Protein AF-A0A7V6WGF5-F1 (afdb_monomer)

Radius of gyration: 15.23 Å; Cα contacts (8 Å, |Δi|>4): 140; chains: 1; bounding box: 38×38×37 Å

pLDDT: mean 90.49, std 11.36, range [33.66, 98.44]

Secondary structure (DSSP, 8-state):
----HHHHHHHHHHHHHHHTT-HHHHTT--TTSS-----HHHHHHS-GGGGGSHHHHHHHHHHTT----------GGGG------HHHHHHHHHHHHHHHHHHHHHHTTPPP--EETTEE--TTGGG--HHHHHHHHT-

Mean predicted aligned error: 4.72 Å

Solvent-accessible surface area (backbone atoms only — not comparable to full-atom values): 8246 Å² total; per-residue (Å²): 136,85,74,59,65,69,57,54,36,44,49,38,32,30,49,36,25,49,71,69,70,38,28,92,65,43,44,54,61,53,69,79,59,71,92,75,88,80,53,75,66,55,66,75,73,47,67,72,72,32,69,82,36,37,43,36,34,51,39,52,40,51,75,71,68,49,93,82,74,71,90,76,87,77,63,73,82,77,68,72,70,76,86,68,56,72,67,57,54,47,31,52,40,31,28,55,38,17,35,27,40,26,17,40,23,51,71,70,75,40,77,71,44,38,65,58,89,92,44,72,40,47,46,55,58,88,70,58,65,56,65,63,52,31,58,74,71,73,101

Nearest PDB structures (foldseek):
  2ib0-assembly1_B  TM=2.405E-01  e=8.383E+00  Mycobacterium tuberculosis

Sequence (139 aa):
YRQPLSAKTIHFRAKLNRKLGLFHKLGTASPSHGPHAVSYRLINSIPLEAFAIPPVLLAQAHQQGLAIGVATCLPHRALGSRLGDDQHGELVAQTIIGDCLEAICLAEGRPRSRLFGEEEILGYHPERRWDLLEEYLGK

Foldseek 3Di:
DDDPLVVLLLVLLQVLCVLLVNCVFQVSNFPLDDDDDDDPCLVVQDDPVVVVLRLLSVLSCSVVVHDDHDPDDDDPVVVPDDDDDPVLVNLSSLSSQQSSQQSSCVSVVHHGAQDDPNDRRCRCNVVDPVVVVCVVVVD

Structure (mmCIF, N/CA/C/O backbone):
data_AF-A0A7V6WGF5-F1
#
_entry.id   AF-A0A7V6WGF5-F1
#
loop_
_atom_site.group_PDB
_atom_site.id
_atom_site.type_symbol
_atom_site.label_atom_id
_atom_site.label_alt_id
_atom_site.label_comp_id
_atom_site.label_asym_id
_atom_site.label_entity_id
_atom_site.label_seq_id
_atom_site.pdbx_PDB_ins_code
_atom_site.Cartn_x
_atom_site.Cartn_y
_atom_site.Cartn_z
_atom_site.occupancy
_atom_site.B_iso_or_equiv
_atom_site.auth_seq_id
_atom_site.auth_comp_id
_atom_site.auth_asym_id
_atom_site.auth_atom_id
_atom_site.pdbx_PDB_model_num
ATOM 1 N N . TYR A 1 1 ? 20.867 -6.871 -16.848 1.00 33.66 1 TYR A N 1
ATOM 2 C CA . TYR A 1 1 ? 19.678 -7.724 -17.061 1.00 33.66 1 TYR A CA 1
ATOM 3 C C . TYR A 1 1 ? 18.475 -7.018 -16.424 1.00 33.66 1 TYR A C 1
ATOM 5 O O . TYR A 1 1 ? 18.315 -7.082 -15.211 1.00 33.66 1 TYR A O 1
ATOM 13 N N . ARG A 1 2 ? 17.705 -6.213 -17.178 1.00 39.44 2 ARG A N 1
ATOM 14 C CA . ARG A 1 2 ? 16.516 -5.519 -16.639 1.00 39.44 2 ARG A CA 1
ATOM 15 C C . ARG A 1 2 ? 15.389 -6.548 -16.523 1.00 39.44 2 ARG A C 1
ATOM 17 O O . ARG A 1 2 ? 14.943 -7.062 -17.540 1.00 39.44 2 ARG A O 1
ATOM 24 N N . GLN A 1 3 ? 14.956 -6.882 -15.307 1.00 51.22 3 GLN A N 1
ATOM 25 C CA . GLN A 1 3 ? 13.701 -7.621 -15.159 1.00 51.22 3 GLN A CA 1
ATOM 26 C C . GLN A 1 3 ? 12.545 -6.756 -15.688 1.00 51.22 3 GLN A C 1
ATOM 28 O O . GLN A 1 3 ? 12.579 -5.542 -15.460 1.00 51.22 3 GLN A O 1
ATOM 33 N N . PRO A 1 4 ? 11.535 -7.345 -16.355 1.00 71.62 4 PRO A N 1
ATOM 34 C CA . PRO A 1 4 ? 10.349 -6.610 -16.777 1.00 71.62 4 PRO A CA 1
ATOM 35 C C . PRO A 1 4 ? 9.724 -5.903 -15.572 1.00 71.62 4 PRO A C 1
ATOM 37 O O . PRO A 1 4 ? 9.646 -6.476 -14.484 1.00 71.62 4 PRO A O 1
ATOM 40 N N . LEU A 1 5 ? 9.279 -4.663 -15.747 1.00 75.12 5 LEU A N 1
ATOM 41 C CA . LEU A 1 5 ? 8.753 -3.836 -14.661 1.00 75.12 5 LEU A CA 1
ATOM 42 C C . LEU A 1 5 ? 7.577 -4.506 -13.921 1.00 75.12 5 LEU A C 1
ATOM 44 O O . LEU A 1 5 ? 7.486 -4.444 -12.695 1.00 75.12 5 LEU A O 1
ATOM 48 N N . SER A 1 6 ? 6.758 -5.268 -14.651 1.00 78.00 6 SER A N 1
ATOM 49 C CA . SER A 1 6 ? 5.692 -6.114 -14.106 1.00 78.00 6 SER A CA 1
ATOM 50 C C . SER A 1 6 ? 6.202 -7.165 -13.110 1.00 78.00 6 SER A C 1
ATOM 52 O O . SER A 1 6 ? 5.577 -7.390 -12.072 1.00 78.00 6 SER A O 1
ATOM 54 N N . ALA A 1 7 ? 7.365 -7.771 -13.366 1.00 86.38 7 ALA A N 1
ATOM 55 C CA . ALA A 1 7 ? 7.985 -8.736 -12.464 1.00 86.38 7 ALA A CA 1
ATOM 56 C C . ALA A 1 7 ? 8.446 -8.069 -11.159 1.00 86.38 7 ALA A C 1
ATOM 58 O O . ALA A 1 7 ? 8.240 -8.632 -10.081 1.00 86.38 7 ALA A O 1
ATOM 59 N N . LYS A 1 8 ? 8.986 -6.841 -11.228 1.00 90.94 8 LYS A N 1
ATOM 60 C CA . LYS A 1 8 ? 9.331 -6.056 -10.029 1.00 90.94 8 LYS A CA 1
ATOM 61 C C . LYS A 1 8 ? 8.089 -5.730 -9.198 1.00 90.94 8 LYS A C 1
ATOM 63 O O . LYS A 1 8 ? 8.099 -5.939 -7.987 1.00 90.94 8 LYS A O 1
ATOM 68 N N . THR A 1 9 ? 7.001 -5.283 -9.823 1.00 93.38 9 THR A N 1
ATOM 69 C CA . THR A 1 9 ? 5.745 -5.007 -9.108 1.00 93.38 9 THR A CA 1
ATOM 70 C C . THR A 1 9 ? 5.214 -6.260 -8.409 1.00 93.38 9 THR A C 1
ATOM 72 O O . THR A 1 9 ? 4.858 -6.209 -7.231 1.00 93.38 9 THR A O 1
ATOM 75 N N . ILE A 1 10 ? 5.214 -7.411 -9.092 1.00 94.00 10 ILE A N 1
ATOM 76 C CA . ILE A 1 10 ? 4.821 -8.699 -8.500 1.00 94.00 10 ILE A CA 1
ATOM 77 C C . ILE A 1 10 ? 5.736 -9.069 -7.324 1.00 94.00 10 ILE A C 1
ATOM 79 O O . ILE A 1 10 ? 5.241 -9.503 -6.281 1.00 94.00 10 ILE A O 1
ATOM 83 N N . HIS A 1 11 ? 7.049 -8.861 -7.458 1.00 95.88 11 HIS A N 1
ATOM 84 C CA . HIS A 1 11 ? 8.017 -9.109 -6.393 1.00 95.88 11 HIS A CA 1
ATOM 85 C C . HIS A 1 11 ? 7.707 -8.290 -5.132 1.00 95.88 11 HIS A C 1
ATOM 87 O O . HIS A 1 11 ? 7.624 -8.861 -4.045 1.00 95.88 11 HIS A O 1
ATOM 93 N N . PHE A 1 12 ? 7.485 -6.978 -5.253 1.00 96.81 12 PHE A N 1
ATOM 94 C CA . PHE A 1 12 ? 7.201 -6.128 -4.090 1.00 96.81 12 PHE A CA 1
ATOM 95 C C . PHE A 1 12 ? 5.846 -6.426 -3.445 1.00 96.81 12 PHE A C 1
ATOM 97 O O . PHE A 1 12 ? 5.760 -6.461 -2.217 1.00 96.81 12 PHE A O 1
ATOM 104 N N . ARG A 1 13 ? 4.820 -6.752 -4.240 1.00 96.62 13 ARG A N 1
ATOM 105 C CA . ARG A 1 13 ? 3.526 -7.231 -3.723 1.00 96.62 13 ARG A CA 1
ATOM 106 C C . ARG A 1 13 ? 3.695 -8.513 -2.904 1.00 96.62 13 ARG A C 1
ATOM 108 O O . ARG A 1 13 ? 3.215 -8.609 -1.778 1.00 96.62 13 ARG A O 1
ATOM 115 N N . ALA A 1 14 ? 4.440 -9.482 -3.440 1.00 97.44 14 ALA A 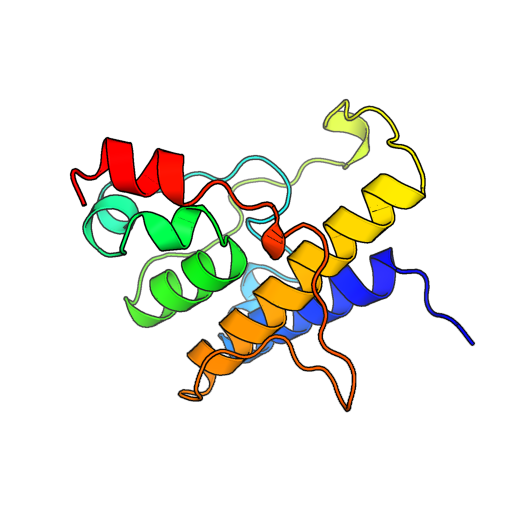N 1
ATOM 116 C CA . ALA A 1 14 ? 4.763 -10.718 -2.733 1.00 97.44 14 ALA A CA 1
ATOM 117 C C . ALA A 1 14 ? 5.558 -10.453 -1.445 1.00 97.44 14 ALA A C 1
ATOM 119 O O . ALA A 1 14 ? 5.277 -11.058 -0.410 1.00 97.44 14 ALA A O 1
ATOM 120 N N . LYS A 1 15 ? 6.543 -9.549 -1.501 1.00 98.06 15 LYS A N 1
ATOM 121 C CA . LYS A 1 15 ? 7.383 -9.168 -0.360 1.00 98.06 15 LYS A CA 1
ATOM 122 C C . LYS A 1 15 ? 6.552 -8.553 0.764 1.00 98.06 15 LYS A C 1
ATOM 124 O O . LYS A 1 15 ? 6.687 -9.000 1.900 1.00 98.06 15 LYS A O 1
ATOM 129 N N . LEU A 1 16 ? 5.665 -7.607 0.451 1.00 98.38 16 LEU A N 1
ATOM 130 C CA . LEU A 1 16 ? 4.736 -7.025 1.421 1.00 98.38 16 LEU A CA 1
ATOM 131 C C . LEU A 1 16 ? 3.852 -8.106 2.052 1.00 98.38 16 LEU A C 1
ATOM 133 O O . LEU A 1 16 ? 3.822 -8.241 3.272 1.00 98.38 16 LEU A O 1
ATOM 137 N N . ASN A 1 17 ? 3.208 -8.945 1.238 1.00 98.06 17 ASN A N 1
ATOM 138 C CA . ASN A 1 17 ? 2.338 -10.002 1.753 1.00 98.06 17 ASN A CA 1
ATOM 139 C C . ASN A 1 17 ? 3.090 -11.002 2.646 1.00 98.06 17 ASN A C 1
ATOM 141 O O . ASN A 1 17 ? 2.522 -11.501 3.614 1.00 98.06 17 ASN A O 1
ATOM 145 N N . ARG A 1 18 ? 4.369 -11.295 2.368 1.00 98.25 18 ARG A N 1
ATOM 146 C CA . ARG A 1 18 ? 5.212 -12.116 3.257 1.00 98.25 18 ARG A CA 1
ATOM 147 C C . ARG A 1 18 ? 5.527 -11.400 4.565 1.00 98.25 18 ARG A C 1
ATOM 149 O O . ARG A 1 18 ? 5.444 -12.032 5.611 1.00 98.25 18 ARG A O 1
ATOM 156 N N . LYS A 1 19 ? 5.849 -10.105 4.514 1.00 97.94 19 LYS A N 1
ATOM 157 C CA . LYS A 1 19 ? 6.123 -9.284 5.705 1.00 97.94 19 LYS A CA 1
ATOM 158 C C . LYS A 1 19 ? 4.917 -9.185 6.637 1.00 97.94 19 LYS A C 1
ATOM 160 O O . LYS A 1 19 ? 5.096 -9.232 7.843 1.00 97.94 19 LYS A O 1
ATOM 165 N N . LEU A 1 20 ? 3.708 -9.150 6.081 1.00 97.75 20 LEU A N 1
ATOM 166 C CA . LEU A 1 20 ? 2.452 -9.183 6.839 1.00 97.75 20 LEU A CA 1
ATOM 167 C C . LEU A 1 20 ? 2.014 -10.606 7.249 1.00 97.75 20 LEU A C 1
ATOM 169 O O . LEU A 1 20 ? 0.939 -10.784 7.806 1.00 97.75 20 LEU A O 1
ATOM 173 N N . GLY A 1 21 ? 2.763 -11.659 6.898 1.00 97.56 21 GLY A N 1
ATOM 174 C CA . GLY A 1 21 ? 2.337 -13.048 7.133 1.00 97.56 21 GLY A CA 1
ATOM 175 C C . GLY A 1 21 ? 1.104 -13.490 6.321 1.00 97.56 21 GLY A C 1
ATOM 176 O O . GLY A 1 21 ? 0.563 -14.572 6.544 1.00 97.56 21 GLY A O 1
ATOM 177 N N . LEU A 1 22 ? 0.665 -12.695 5.341 1.00 97.25 22 LEU A N 1
ATOM 178 C CA . LEU A 1 22 ? -0.543 -12.906 4.532 1.00 97.25 22 LEU A CA 1
ATOM 179 C C . LEU A 1 22 ? -0.289 -13.634 3.204 1.00 97.25 22 LEU A C 1
ATOM 181 O O . LEU A 1 22 ? -1.240 -13.943 2.488 1.00 97.25 22 LEU A O 1
ATOM 185 N N . PHE A 1 23 ? 0.965 -13.942 2.855 1.00 97.19 23 PHE A N 1
ATOM 186 C CA . PHE A 1 23 ? 1.309 -14.550 1.559 1.00 97.19 23 PHE A CA 1
ATOM 187 C C . PHE A 1 23 ? 0.571 -15.868 1.284 1.00 97.19 23 PHE A C 1
ATOM 189 O O . PHE A 1 23 ? 0.185 -16.121 0.151 1.00 97.19 23 PHE A O 1
ATOM 196 N N . HIS A 1 24 ? 0.312 -16.680 2.310 1.00 94.81 24 HIS A N 1
ATOM 197 C CA . HIS A 1 24 ? -0.442 -17.929 2.160 1.00 94.81 24 HIS A CA 1
ATOM 198 C C . HIS A 1 24 ? -1.919 -17.713 1.773 1.00 94.81 24 HIS A C 1
ATOM 200 O O . HIS A 1 24 ? -2.521 -18.597 1.175 1.00 94.81 24 HIS A O 1
ATOM 206 N N . LYS A 1 25 ? -2.495 -16.543 2.089 1.00 94.19 25 LYS A N 1
ATOM 207 C CA . LYS A 1 25 ? -3.880 -16.169 1.747 1.00 94.19 25 LYS A CA 1
ATOM 208 C C . LYS A 1 25 ? -3.968 -15.381 0.448 1.00 94.19 25 LYS A C 1
ATOM 210 O O . LYS A 1 25 ? -4.904 -15.561 -0.320 1.00 94.19 25 LYS A O 1
ATOM 215 N N . LEU A 1 26 ? -3.026 -14.465 0.236 1.00 94.31 26 LEU A N 1
ATOM 216 C CA . LEU A 1 26 ? -3.091 -13.485 -0.849 1.00 94.31 26 LEU A CA 1
ATOM 217 C C . LEU A 1 26 ? -2.185 -13.835 -2.031 1.00 94.31 26 LEU A C 1
ATOM 219 O O . LEU A 1 26 ? -2.386 -13.325 -3.131 1.00 94.31 26 LEU A O 1
ATOM 223 N N . GLY A 1 27 ? -1.152 -14.652 -1.826 1.00 94.31 27 GLY A N 1
ATOM 224 C CA . GLY A 1 27 ? -0.076 -14.827 -2.794 1.00 94.31 27 GLY A CA 1
ATOM 225 C C . GLY A 1 27 ? 0.524 -13.474 -3.171 1.00 94.31 27 GLY A C 1
ATOM 226 O O . GLY A 1 27 ? 1.054 -12.748 -2.327 1.00 94.31 27 GLY A O 1
ATOM 227 N N . THR A 1 28 ? 0.403 -13.107 -4.444 1.00 93.25 28 THR A N 1
ATOM 228 C CA . THR A 1 28 ? 0.851 -11.812 -4.972 1.00 93.25 28 THR A CA 1
ATOM 229 C C . THR A 1 28 ? -0.283 -10.794 -5.099 1.00 93.25 28 THR A C 1
ATOM 231 O O . THR A 1 28 ? -0.033 -9.692 -5.579 1.00 93.25 28 THR A O 1
ATOM 234 N N . ALA A 1 29 ? -1.523 -11.105 -4.703 1.00 91.44 29 ALA A N 1
ATOM 235 C CA . ALA A 1 29 ? -2.654 -10.174 -4.756 1.00 91.44 29 ALA A CA 1
ATOM 236 C C . ALA A 1 29 ? -2.362 -8.881 -3.971 1.00 91.44 29 ALA A C 1
ATOM 238 O O . ALA A 1 29 ? -1.657 -8.898 -2.965 1.00 91.44 29 ALA A O 1
ATOM 239 N N . SER A 1 30 ? -2.871 -7.755 -4.467 1.00 90.75 30 SER A N 1
ATOM 240 C CA . SER A 1 30 ? -2.715 -6.434 -3.851 1.00 90.75 30 SER A CA 1
ATOM 241 C C . SER A 1 30 ? -3.963 -5.598 -4.136 1.00 90.75 30 SER A C 1
ATOM 243 O O . SER A 1 30 ? -4.483 -5.699 -5.250 1.00 90.75 30 SER A O 1
ATOM 245 N N . PRO A 1 31 ? -4.414 -4.748 -3.194 1.00 90.81 31 PRO A N 1
ATOM 246 C CA . PRO A 1 31 ? -5.540 -3.840 -3.419 1.00 90.81 31 PRO A CA 1
ATOM 247 C C . PRO A 1 31 ? -5.235 -2.726 -4.435 1.00 90.81 31 PRO A C 1
ATOM 249 O O . PRO A 1 31 ? -6.141 -2.007 -4.836 1.00 90.81 31 PRO A O 1
ATOM 252 N N . SER A 1 32 ? -3.987 -2.587 -4.900 1.00 87.81 32 SER A N 1
ATOM 253 C CA . SER A 1 32 ? -3.632 -1.637 -5.964 1.00 87.81 32 SER A CA 1
ATOM 254 C C . SER A 1 32 ? -4.138 -2.035 -7.355 1.00 87.81 32 SER A C 1
ATOM 256 O O . SER A 1 32 ? -3.947 -1.271 -8.297 1.00 87.81 32 SER A O 1
ATOM 258 N N . HIS A 1 33 ? -4.683 -3.244 -7.534 1.00 76.00 33 HIS A N 1
ATOM 259 C CA . HIS A 1 33 ? -5.152 -3.745 -8.828 1.00 76.00 33 HIS A CA 1
ATOM 260 C C . HIS A 1 33 ? -6.498 -4.458 -8.696 1.00 76.00 33 HIS A C 1
ATOM 262 O O . HIS A 1 33 ? -6.615 -5.448 -7.976 1.00 76.00 33 HIS A O 1
ATOM 268 N N . GLY A 1 34 ? -7.466 -4.010 -9.495 1.00 75.19 34 GLY A N 1
ATOM 269 C CA . GLY A 1 34 ? -8.802 -4.592 -9.555 1.00 75.19 34 GLY A CA 1
ATOM 270 C C . GLY A 1 34 ? -9.733 -4.120 -8.430 1.00 75.19 34 GLY A C 1
ATOM 271 O O . GLY A 1 34 ? -9.314 -3.397 -7.521 1.00 75.19 34 GLY A O 1
ATOM 272 N N . PRO A 1 35 ? -11.017 -4.503 -8.504 1.00 79.69 35 PRO A N 1
ATOM 273 C CA . PRO A 1 35 ? -11.990 -4.164 -7.478 1.00 79.69 35 PRO A CA 1
ATOM 274 C C . PRO A 1 35 ? -11.643 -4.867 -6.162 1.00 79.69 35 PRO A C 1
ATOM 276 O O . PRO A 1 35 ? -11.295 -6.048 -6.144 1.00 79.69 35 PRO A O 1
ATOM 279 N N . HIS A 1 36 ? -11.784 -4.150 -5.053 1.00 86.12 36 HIS A N 1
ATOM 280 C CA . HIS A 1 36 ? -11.672 -4.703 -3.710 1.00 86.12 36 HIS A CA 1
ATOM 281 C C . HIS A 1 36 ? -12.870 -4.258 -2.875 1.00 86.12 36 HIS A C 1
ATOM 283 O O . HIS A 1 36 ? -13.351 -3.134 -2.993 1.00 86.1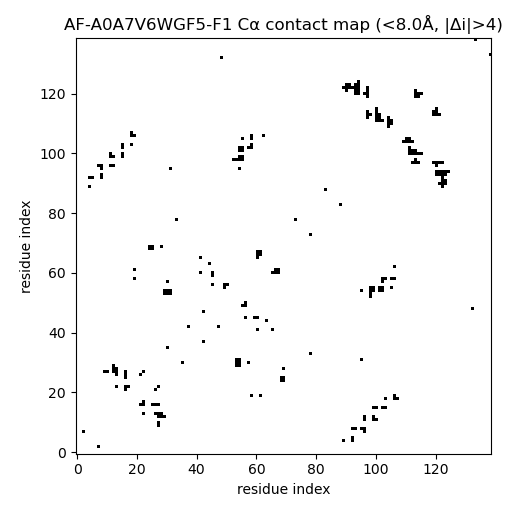2 36 HIS A O 1
ATOM 289 N N . ALA A 1 37 ? -13.371 -5.170 -2.048 1.00 90.06 37 ALA A N 1
ATOM 290 C CA . ALA A 1 37 ? -14.446 -4.883 -1.114 1.00 90.06 37 ALA A CA 1
ATOM 291 C C . ALA A 1 37 ? -13.855 -4.422 0.218 1.00 90.06 37 ALA A C 1
ATOM 293 O O . ALA A 1 37 ? -12.859 -4.970 0.693 1.00 90.06 37 ALA A O 1
ATOM 294 N N . VAL A 1 38 ? -14.498 -3.436 0.833 1.00 93.81 38 VAL A N 1
ATOM 295 C CA . VAL A 1 38 ? -14.117 -2.903 2.139 1.00 93.81 38 VAL A CA 1
ATOM 296 C C . VAL A 1 38 ? -15.291 -3.028 3.096 1.00 93.81 38 VAL A C 1
ATOM 298 O O . VAL A 1 38 ? -16.445 -2.857 2.709 1.00 93.81 38 VAL A O 1
ATOM 301 N N . SER A 1 39 ? -15.010 -3.377 4.348 1.00 94.88 39 SER A N 1
ATOM 302 C CA . SER A 1 39 ? -16.046 -3.461 5.376 1.00 94.88 39 SER A CA 1
ATOM 303 C C . SER A 1 39 ? -16.282 -2.096 6.017 1.00 94.88 39 SER A C 1
ATOM 305 O O . SER A 1 39 ? -15.374 -1.266 6.084 1.00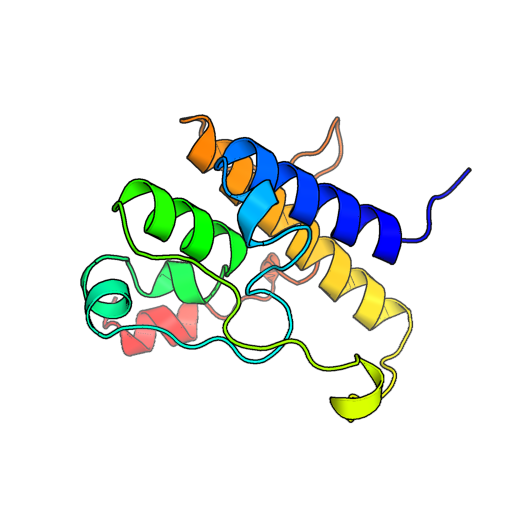 94.88 39 SER A O 1
ATOM 307 N N . TYR A 1 40 ? -17.474 -1.896 6.584 1.00 96.06 40 TYR A N 1
ATOM 308 C CA . TYR A 1 40 ? -17.764 -0.726 7.419 1.00 96.06 40 TYR A CA 1
ATOM 309 C C . TYR A 1 40 ? -16.721 -0.549 8.532 1.00 96.06 40 TYR A C 1
ATOM 311 O O . TYR A 1 40 ? -16.259 0.559 8.798 1.00 96.06 40 TYR A O 1
ATOM 319 N N . ARG A 1 41 ? -16.285 -1.656 9.149 1.00 96.75 41 ARG A N 1
ATOM 320 C CA . ARG A 1 41 ? -15.257 -1.627 10.193 1.00 96.75 41 ARG A CA 1
ATOM 321 C C . ARG A 1 41 ? -13.929 -1.074 9.675 1.00 96.75 41 ARG A C 1
ATOM 323 O O . ARG A 1 41 ? -13.330 -0.271 10.376 1.00 96.75 41 ARG A O 1
ATOM 330 N N . LEU A 1 42 ? -13.484 -1.457 8.474 1.00 96.62 42 LEU A N 1
ATOM 331 C CA . LEU A 1 42 ? -12.253 -0.923 7.874 1.00 96.62 42 LEU A CA 1
ATOM 332 C C . LEU A 1 42 ? -12.325 0.600 7.720 1.00 96.62 42 LEU A C 1
ATOM 334 O O . LEU A 1 42 ? -11.422 1.293 8.175 1.00 96.62 42 LEU A O 1
ATOM 338 N N . ILE A 1 43 ? -13.422 1.093 7.135 1.00 95.38 43 ILE A N 1
ATOM 339 C CA . ILE A 1 43 ? -13.651 2.525 6.879 1.00 95.38 43 ILE A CA 1
ATOM 340 C C . ILE A 1 43 ? -13.581 3.339 8.175 1.00 95.38 43 ILE A C 1
ATOM 342 O O . ILE A 1 43 ? -13.016 4.423 8.187 1.00 95.38 43 ILE A O 1
ATOM 346 N N . ASN A 1 44 ? -14.108 2.802 9.277 1.00 95.38 44 ASN A N 1
ATOM 347 C CA . ASN A 1 44 ? -14.131 3.502 10.564 1.00 95.38 44 ASN A CA 1
ATOM 348 C C . ASN A 1 44 ? -12.875 3.286 11.427 1.00 95.38 44 ASN A C 1
ATOM 350 O O . ASN A 1 44 ? -12.744 3.931 12.461 1.00 95.38 44 ASN A O 1
ATOM 354 N N . SER A 1 45 ? -11.972 2.372 11.054 1.00 95.62 45 SER A N 1
ATOM 355 C CA . SER A 1 45 ? -10.786 2.046 11.871 1.00 95.62 45 SER A CA 1
ATOM 356 C C . SER A 1 45 ? -9.488 2.648 11.335 1.00 95.62 45 SER A C 1
ATOM 358 O O . SER A 1 45 ? -8.464 2.569 12.011 1.00 95.62 45 SER A O 1
ATOM 360 N N . ILE A 1 46 ? -9.488 3.181 10.111 1.00 95.62 46 ILE A N 1
ATOM 361 C CA . ILE A 1 46 ? -8.279 3.641 9.421 1.00 95.62 46 ILE A CA 1
ATOM 362 C C . ILE A 1 46 ? -8.538 5.022 8.807 1.00 95.62 46 ILE A C 1
ATOM 364 O O . ILE A 1 46 ? -9.620 5.228 8.257 1.00 95.62 46 ILE A O 1
ATOM 368 N N . PRO A 1 47 ? -7.566 5.955 8.858 1.00 94.19 47 PRO A N 1
ATOM 369 C CA . PRO A 1 47 ? -7.685 7.248 8.190 1.00 94.19 47 PRO A CA 1
ATOM 370 C C . PRO A 1 47 ? -7.989 7.106 6.692 1.00 94.19 47 PRO A C 1
ATOM 372 O O . PRO A 1 47 ? -7.429 6.237 6.015 1.00 94.19 47 PRO A O 1
ATOM 375 N N . LEU A 1 48 ? -8.854 7.973 6.162 1.00 93.19 48 LEU A N 1
ATOM 376 C CA . LEU A 1 48 ? -9.285 7.920 4.760 1.00 93.19 48 LEU A CA 1
ATOM 377 C C . LEU A 1 48 ? -8.122 8.130 3.778 1.00 93.19 48 LEU A C 1
ATOM 379 O O . LEU A 1 48 ? -8.125 7.569 2.686 1.00 93.19 48 LEU A O 1
ATOM 383 N N . GLU A 1 49 ? -7.071 8.830 4.195 1.00 94.44 49 GLU A N 1
ATOM 384 C CA . GLU A 1 49 ? -5.829 9.026 3.446 1.00 94.44 49 GLU A CA 1
ATOM 385 C C . GLU A 1 49 ? -5.153 7.700 3.077 1.00 94.44 49 G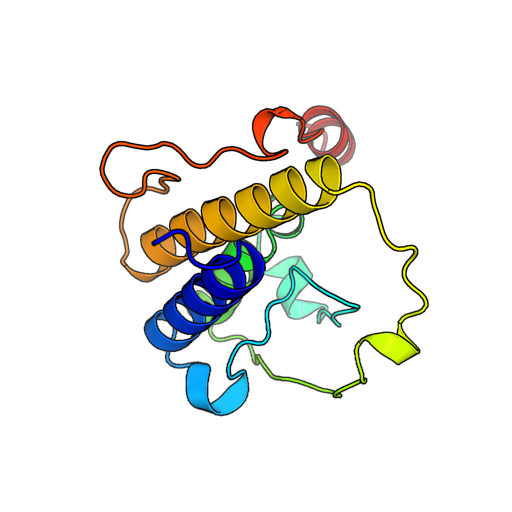LU A C 1
ATOM 387 O O . GLU A 1 49 ? -4.528 7.585 2.022 1.00 94.44 49 GLU A O 1
ATOM 392 N N . ALA A 1 50 ? -5.311 6.662 3.903 1.00 94.69 50 ALA A N 1
ATOM 393 C CA . ALA A 1 50 ? -4.769 5.341 3.612 1.00 94.69 50 ALA A CA 1
ATOM 394 C C . ALA A 1 50 ? -5.397 4.713 2.363 1.00 94.69 50 ALA A C 1
ATOM 396 O O . ALA A 1 50 ? -4.720 3.980 1.643 1.00 94.69 50 ALA A O 1
ATOM 397 N N . PHE A 1 51 ? -6.663 5.020 2.063 1.00 93.38 51 PHE A N 1
ATOM 398 C CA . PHE A 1 51 ? -7.354 4.497 0.882 1.00 93.38 51 PHE A CA 1
ATOM 399 C C . PHE A 1 51 ? -6.750 5.022 -0.424 1.00 93.38 51 PHE A C 1
ATOM 401 O O . PHE A 1 51 ? -6.789 4.323 -1.435 1.00 93.38 51 PHE A O 1
ATOM 408 N N . ALA A 1 52 ? -6.106 6.192 -0.395 1.00 92.94 52 ALA A N 1
ATOM 409 C CA . ALA A 1 52 ? -5.336 6.712 -1.524 1.00 92.94 52 ALA A CA 1
ATOM 410 C C . ALA A 1 52 ? -3.985 5.989 -1.721 1.00 92.94 52 ALA A C 1
ATOM 412 O O . ALA A 1 52 ? -3.295 6.216 -2.717 1.00 92.94 52 ALA A O 1
ATOM 413 N N . ILE A 1 53 ? -3.597 5.107 -0.789 1.00 95.94 53 ILE A N 1
ATOM 414 C CA . ILE A 1 53 ? -2.331 4.362 -0.793 1.00 95.94 53 ILE A CA 1
ATOM 415 C C . ILE A 1 53 ? -2.610 2.881 -0.477 1.00 95.94 53 ILE A C 1
ATOM 417 O O . ILE A 1 53 ? -2.309 2.401 0.620 1.00 95.94 53 ILE A O 1
ATOM 421 N N . PRO A 1 54 ? -3.188 2.113 -1.420 1.00 95.62 54 PRO A N 1
ATOM 422 C CA . PRO A 1 54 ? -3.770 0.803 -1.121 1.00 95.62 54 PRO A CA 1
ATOM 423 C C . PRO A 1 54 ? -2.840 -0.203 -0.404 1.00 95.62 54 PRO A C 1
ATOM 425 O O . PRO A 1 54 ? -3.306 -0.909 0.493 1.00 95.62 54 PRO A O 1
ATOM 428 N N . PRO A 1 55 ? -1.528 -0.294 -0.709 1.00 97.38 55 PRO A N 1
ATOM 429 C CA . PRO A 1 55 ? -0.615 -1.149 0.055 1.00 97.38 55 PRO A CA 1
ATOM 430 C C . PRO A 1 55 ? -0.476 -0.744 1.529 1.00 97.38 55 PRO A C 1
ATOM 432 O O . PRO A 1 55 ? -0.349 -1.610 2.394 1.00 97.38 55 PRO A O 1
ATOM 435 N N . VAL A 1 56 ? -0.530 0.555 1.834 1.00 97.69 56 VAL A N 1
ATOM 436 C CA . VAL A 1 56 ? -0.493 1.066 3.213 1.00 97.69 56 VAL A CA 1
ATOM 437 C C . VAL A 1 56 ? -1.808 0.769 3.927 1.00 97.69 56 VAL A C 1
ATOM 439 O O . VAL A 1 56 ? -1.765 0.282 5.056 1.00 97.69 56 VAL A O 1
ATOM 442 N N . LEU A 1 57 ? -2.956 0.945 3.256 1.00 97.31 57 LEU A N 1
ATOM 443 C CA . LEU A 1 57 ? -4.260 0.512 3.776 1.00 97.31 57 LEU A CA 1
ATOM 444 C C . LEU A 1 57 ? -4.236 -0.967 4.184 1.00 97.31 57 LEU A C 1
ATOM 446 O O . LEU A 1 57 ? -4.699 -1.315 5.268 1.00 97.31 57 LEU A O 1
ATOM 450 N N . LEU A 1 58 ? -3.659 -1.837 3.346 1.00 97.25 58 LEU A N 1
ATOM 451 C CA . LEU A 1 58 ? -3.513 -3.266 3.640 1.00 97.25 58 LEU A CA 1
ATOM 452 C C . LEU A 1 58 ? -2.681 -3.516 4.908 1.00 97.25 58 LEU A C 1
ATOM 454 O O . LEU A 1 58 ? -3.074 -4.324 5.751 1.00 97.25 58 LEU A O 1
ATOM 458 N N . ALA A 1 59 ? -1.545 -2.831 5.052 1.00 97.75 59 ALA A N 1
ATOM 459 C CA . ALA A 1 59 ? -0.690 -2.965 6.229 1.00 97.75 59 ALA A CA 1
ATOM 460 C C . ALA A 1 59 ? -1.392 -2.477 7.509 1.00 97.75 59 ALA A C 1
ATOM 462 O O . ALA A 1 59 ? -1.366 -3.176 8.522 1.00 97.75 59 ALA A O 1
ATOM 463 N N . GLN A 1 60 ? -2.087 -1.338 7.456 1.00 97.62 60 GLN A N 1
ATOM 464 C CA . GLN A 1 60 ? -2.855 -0.818 8.592 1.00 97.62 60 GLN A CA 1
ATOM 465 C C . GLN A 1 60 ? -4.039 -1.723 8.951 1.00 97.62 60 GLN A C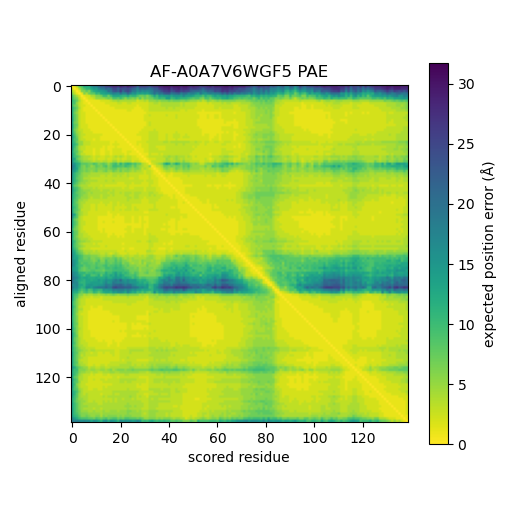 1
ATOM 467 O O . GLN A 1 60 ? -4.272 -1.992 10.127 1.00 97.62 60 GLN A O 1
ATOM 472 N N . ALA A 1 61 ? -4.748 -2.264 7.957 1.00 96.81 61 ALA A N 1
ATOM 473 C CA . ALA A 1 61 ? -5.824 -3.227 8.184 1.00 96.81 61 ALA A CA 1
ATOM 474 C C . ALA A 1 61 ? -5.322 -4.477 8.912 1.00 96.81 61 ALA A C 1
ATOM 476 O O . ALA A 1 61 ? -5.982 -4.973 9.827 1.00 96.81 61 ALA A O 1
ATOM 477 N N . HIS A 1 62 ? -4.135 -4.958 8.537 1.00 97.00 62 HIS A N 1
ATOM 478 C CA . HIS A 1 62 ? -3.494 -6.082 9.205 1.00 97.00 62 HIS A CA 1
ATOM 479 C C . HIS A 1 62 ? -3.112 -5.746 10.653 1.00 97.00 62 HIS A C 1
ATOM 481 O O . HIS A 1 62 ? -3.421 -6.526 11.552 1.00 97.00 62 HIS A O 1
ATOM 487 N N . GLN A 1 63 ? -2.512 -4.575 10.896 1.00 95.75 63 GLN A N 1
ATOM 488 C CA . GLN A 1 63 ? -2.161 -4.106 12.245 1.00 95.75 63 GLN A CA 1
ATOM 489 C C . GLN A 1 63 ? -3.387 -3.957 13.160 1.00 95.75 63 GLN A C 1
ATOM 491 O O . GLN A 1 63 ? -3.300 -4.240 14.350 1.00 95.75 63 GLN A O 1
ATOM 496 N N . GLN A 1 64 ? -4.540 -3.581 12.601 1.00 96.12 64 GLN A N 1
ATOM 497 C CA . GLN A 1 64 ? -5.823 -3.502 13.313 1.00 96.12 64 GLN A CA 1
ATOM 498 C C . GLN A 1 64 ? -6.521 -4.868 13.486 1.00 96.12 64 GLN A C 1
ATOM 500 O O . GLN A 1 64 ? -7.659 -4.935 13.956 1.00 96.12 64 GLN A O 1
ATOM 505 N N . GLY A 1 65 ? -5.878 -5.973 13.086 1.00 96.25 65 GLY A N 1
ATOM 506 C CA . GLY A 1 65 ? -6.421 -7.326 13.226 1.00 96.25 65 GLY A CA 1
ATOM 507 C C . GLY A 1 65 ? -7.659 -7.593 12.365 1.00 96.25 65 GLY A C 1
ATOM 508 O O . GLY A 1 65 ? -8.478 -8.448 12.709 1.00 96.25 65 GLY A O 1
ATOM 509 N N . LEU A 1 66 ? -7.838 -6.857 11.264 1.00 96.62 66 LEU A N 1
ATOM 510 C CA . LEU A 1 66 ? -8.987 -7.031 10.378 1.00 96.62 66 LEU A CA 1
ATOM 511 C C . LEU A 1 66 ? -8.835 -8.278 9.499 1.00 96.62 66 LEU A C 1
ATOM 513 O O . LEU A 1 66 ? -7.734 -8.702 9.140 1.00 96.62 66 LEU A O 1
ATOM 517 N N . ALA A 1 67 ? -9.973 -8.864 9.120 1.00 95.94 67 ALA A N 1
ATOM 518 C CA . ALA A 1 67 ? -10.002 -9.994 8.202 1.00 95.94 67 ALA A CA 1
ATOM 519 C C . ALA A 1 67 ? -9.630 -9.542 6.782 1.00 95.94 67 ALA A C 1
ATOM 521 O O . ALA A 1 67 ? -10.239 -8.628 6.229 1.00 95.94 67 ALA A O 1
ATOM 522 N N . ILE A 1 68 ? -8.637 -10.210 6.193 1.00 96.31 68 ILE A N 1
ATOM 523 C CA . ILE A 1 68 ? -8.105 -9.917 4.860 1.00 96.31 68 ILE A CA 1
ATOM 524 C C . ILE A 1 68 ? -8.052 -11.219 4.057 1.00 96.31 68 ILE A C 1
ATOM 526 O O . ILE A 1 68 ? -7.556 -12.239 4.549 1.00 96.31 68 ILE A O 1
ATOM 530 N N . GLY A 1 69 ? -8.531 -11.182 2.814 1.00 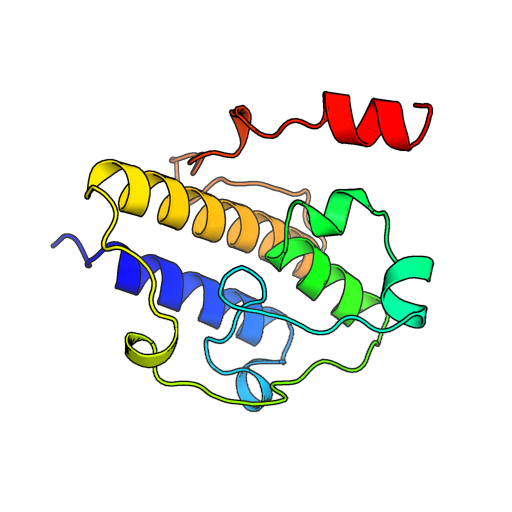94.25 69 GLY A N 1
ATOM 531 C CA . GLY A 1 69 ? -8.541 -12.339 1.924 1.00 94.25 69 GLY A CA 1
ATOM 532 C C . GLY A 1 69 ? -8.881 -11.984 0.479 1.00 94.25 69 GLY A C 1
ATOM 533 O O . GLY A 1 69 ? -9.248 -10.852 0.171 1.00 94.25 69 GLY A O 1
ATOM 534 N N . VAL A 1 70 ? -8.754 -12.975 -0.403 1.00 91.38 70 VAL A N 1
ATOM 535 C CA . VAL A 1 70 ? -9.192 -12.889 -1.800 1.00 91.38 70 VAL A CA 1
ATOM 536 C C . VAL A 1 70 ? -10.595 -13.482 -1.897 1.00 91.38 70 VAL A C 1
ATOM 538 O O . VAL A 1 70 ? -10.781 -14.661 -1.613 1.00 91.38 70 VAL A O 1
ATOM 541 N N . ALA A 1 71 ? -11.577 -12.665 -2.283 1.00 86.44 71 ALA A N 1
ATOM 542 C CA . ALA A 1 71 ? -12.961 -13.117 -2.437 1.00 86.44 71 ALA A CA 1
ATOM 543 C C . ALA A 1 71 ? -13.206 -13.829 -3.779 1.00 86.44 71 ALA A C 1
ATOM 545 O O . ALA A 1 71 ? -14.014 -14.748 -3.856 1.00 86.44 71 ALA A O 1
ATOM 546 N N . THR A 1 72 ? -12.519 -13.402 -4.843 1.00 84.81 72 THR A N 1
ATOM 547 C CA . THR A 1 72 ? -12.619 -14.002 -6.179 1.00 84.81 72 THR A CA 1
ATOM 548 C C . THR A 1 72 ? -11.356 -13.738 -6.997 1.00 84.81 72 THR A C 1
ATOM 550 O O . THR A 1 72 ? -10.618 -12.789 -6.726 1.00 84.81 72 THR A O 1
ATOM 553 N N . CYS A 1 73 ? -11.121 -14.569 -8.012 1.00 81.00 73 CYS A N 1
ATOM 554 C CA . CYS A 1 73 ? -10.021 -14.439 -8.960 1.00 81.00 73 CYS A CA 1
ATOM 555 C C . CYS A 1 73 ? -10.587 -14.324 -10.374 1.00 81.00 73 CYS A C 1
ATOM 557 O O . CYS A 1 73 ? -11.290 -15.219 -10.840 1.00 81.00 73 CYS A O 1
ATOM 559 N N . LEU A 1 74 ? -10.237 -13.246 -11.076 1.00 77.62 74 LEU A N 1
ATOM 560 C CA . LEU A 1 74 ? -10.604 -13.048 -12.475 1.00 77.62 74 LEU A CA 1
ATOM 561 C C . LEU A 1 74 ? -9.347 -13.048 -13.354 1.00 77.62 74 LEU A C 1
ATOM 563 O O . LEU A 1 74 ? -8.343 -12.434 -12.979 1.00 77.62 74 LEU A O 1
ATOM 567 N N . PRO A 1 75 ? -9.372 -13.701 -14.531 1.00 77.44 75 PRO A N 1
ATOM 568 C CA . PRO A 1 75 ? -8.295 -13.575 -15.503 1.00 77.44 75 PRO A CA 1
ATOM 569 C C . PRO A 1 75 ? -8.136 -12.111 -15.914 1.00 77.44 75 PRO A C 1
ATOM 571 O O . PRO A 1 75 ? -9.131 -11.442 -16.175 1.00 77.44 75 PRO A O 1
ATOM 574 N N . HIS A 1 76 ? -6.903 -11.623 -16.064 1.00 69.31 76 HIS A N 1
ATOM 575 C CA . HIS A 1 76 ? -6.660 -10.216 -16.409 1.00 69.31 76 HIS A CA 1
ATOM 576 C C . HIS A 1 76 ? -7.379 -9.781 -17.702 1.00 69.31 76 HIS A C 1
ATOM 578 O O . HIS A 1 76 ? -7.969 -8.707 -17.748 1.00 69.31 76 HIS A O 1
ATOM 584 N N . ARG A 1 77 ? -7.446 -10.667 -18.709 1.00 72.75 77 ARG A N 1
ATOM 585 C CA . ARG A 1 77 ? -8.202 -10.456 -19.962 1.00 72.75 77 ARG A CA 1
ATOM 586 C C . ARG A 1 77 ? -9.696 -10.167 -19.763 1.00 72.75 77 ARG A C 1
ATOM 588 O O . ARG A 1 77 ? -10.313 -9.571 -20.633 1.00 72.75 77 ARG A O 1
ATOM 595 N N . ALA A 1 78 ? -10.279 -10.603 -18.647 1.00 76.31 78 ALA A N 1
ATOM 596 C CA . ALA A 1 78 ? -11.690 -10.395 -18.333 1.00 76.31 78 ALA A CA 1
ATOM 597 C C . ALA A 1 78 ? -11.967 -9.014 -17.715 1.00 76.31 78 ALA A C 1
ATOM 599 O O . ALA A 1 78 ? -13.125 -8.644 -17.569 1.00 76.31 78 ALA A O 1
ATOM 600 N N . LEU A 1 79 ? -10.926 -8.249 -17.357 1.00 69.00 79 LEU A N 1
ATOM 601 C CA . LEU A 1 79 ? -11.069 -6.915 -16.764 1.00 69.00 79 LEU A CA 1
ATOM 602 C C . LEU A 1 79 ? -11.312 -5.815 -17.810 1.00 69.00 79 LEU A C 1
ATOM 604 O O . LEU A 1 79 ? -11.634 -4.694 -17.434 1.00 69.00 79 LEU A O 1
ATOM 608 N N . GLY A 1 80 ? -11.171 -6.120 -19.108 1.00 67.19 80 GLY A N 1
ATOM 609 C CA . GLY A 1 80 ? -11.495 -5.192 -20.200 1.00 67.19 80 GLY A CA 1
ATOM 610 C C . GLY A 1 80 ? -10.625 -3.930 -20.262 1.00 67.19 80 GLY A C 1
ATOM 611 O O . GLY A 1 80 ? -10.978 -2.980 -20.959 1.00 67.19 80 GLY A O 1
ATOM 612 N N . SER A 1 81 ? -9.506 -3.894 -19.535 1.00 66.75 81 SER A N 1
ATOM 613 C CA . SER A 1 81 ? -8.616 -2.737 -19.472 1.00 66.75 81 SER A CA 1
ATOM 614 C C . SER A 1 81 ? -8.025 -2.425 -20.848 1.00 66.75 81 SER A C 1
ATOM 616 O O . SER A 1 81 ? -7.510 -3.318 -21.525 1.00 66.75 81 SER A O 1
ATOM 618 N N . ARG A 1 82 ? -8.046 -1.149 -21.250 1.00 63.38 82 ARG A N 1
ATOM 619 C CA . ARG A 1 82 ? -7.272 -0.690 -22.410 1.00 63.38 82 ARG A CA 1
ATOM 620 C C . ARG A 1 82 ? -5.786 -0.900 -22.119 1.00 63.38 82 ARG A C 1
ATOM 622 O O . ARG A 1 82 ? -5.334 -0.594 -21.016 1.00 63.38 82 ARG A O 1
ATOM 629 N N . LEU A 1 83 ? -5.042 -1.411 -23.097 1.00 61.06 83 LEU A N 1
ATOM 630 C CA . LEU A 1 83 ? -3.582 -1.404 -23.044 1.00 61.06 83 LEU A CA 1
ATOM 631 C C . LEU A 1 83 ? -3.153 0.069 -23.026 1.00 61.06 83 LEU A C 1
ATOM 633 O O . LEU A 1 83 ? -3.416 0.798 -23.981 1.00 61.06 83 LEU A O 1
ATOM 637 N N . GLY A 1 84 ? -2.629 0.523 -21.888 1.00 60.06 84 GLY A N 1
ATOM 638 C CA . GLY A 1 84 ? -2.067 1.864 -21.761 1.00 60.06 84 GLY A CA 1
ATOM 639 C C . GLY A 1 84 ? -0.764 1.985 -22.547 1.00 60.06 84 GLY A C 1
ATOM 640 O O . GLY A 1 84 ? -0.181 0.979 -22.943 1.00 60.06 84 GLY A O 1
ATOM 641 N N . ASP A 1 85 ? -0.316 3.221 -22.745 1.00 74.12 85 ASP A N 1
ATOM 642 C CA . ASP A 1 85 ? 1.025 3.508 -23.254 1.00 74.12 85 ASP A CA 1
ATOM 643 C C . ASP A 1 85 ? 2.096 2.976 -22.279 1.00 74.12 85 ASP A C 1
ATOM 645 O O . ASP A 1 85 ? 1.880 2.957 -21.059 1.00 74.12 85 ASP A O 1
ATOM 649 N N . ASP A 1 86 ? 3.248 2.556 -22.803 1.00 78.19 86 ASP A N 1
ATOM 650 C CA . ASP A 1 86 ? 4.336 1.936 -22.036 1.00 78.19 86 ASP A CA 1
ATOM 651 C C . ASP A 1 86 ? 4.809 2.860 -20.899 1.00 78.19 86 ASP A C 1
ATOM 653 O O . ASP A 1 86 ? 5.063 2.399 -19.782 1.00 78.19 86 ASP A O 1
ATOM 657 N N . GLN A 1 87 ? 4.824 4.179 -21.135 1.00 86.81 87 GLN A N 1
ATOM 658 C CA . GLN A 1 87 ? 5.176 5.184 -20.126 1.00 86.81 87 GLN A CA 1
ATOM 659 C C . GLN A 1 87 ? 4.169 5.236 -18.965 1.00 86.81 87 GLN A C 1
ATOM 661 O O . GLN A 1 87 ? 4.558 5.309 -17.797 1.00 86.81 87 GLN A O 1
ATOM 666 N N . HIS A 1 88 ? 2.868 5.179 -19.261 1.00 87.81 88 HIS A N 1
ATOM 667 C CA . HIS A 1 88 ? 1.836 5.158 -18.222 1.00 87.81 88 HIS A CA 1
ATOM 668 C C . HIS A 1 88 ? 1.936 3.879 -17.385 1.00 87.81 88 HIS A C 1
ATOM 670 O O . HIS A 1 88 ? 1.887 3.930 -16.153 1.00 87.81 88 HIS A O 1
ATOM 676 N N . GLY A 1 89 ? 2.133 2.734 -18.049 1.00 87.94 89 GLY A N 1
ATOM 677 C CA . GLY A 1 89 ? 2.379 1.461 -17.377 1.00 87.94 89 GLY A CA 1
ATOM 678 C C . GLY A 1 89 ? 3.580 1.534 -16.432 1.00 87.94 89 GLY A C 1
ATOM 679 O O . GLY A 1 89 ? 3.526 0.993 -15.322 1.00 87.94 89 GLY A O 1
ATOM 680 N N . GLU A 1 90 ? 4.628 2.261 -16.830 1.00 91.06 90 GLU A N 1
ATOM 681 C CA . GLU A 1 90 ? 5.801 2.473 -15.995 1.00 91.06 90 GLU A CA 1
ATOM 682 C C . GLU A 1 90 ? 5.517 3.293 -14.736 1.00 91.06 90 GLU A C 1
ATOM 684 O O . GLU A 1 90 ? 5.822 2.844 -13.625 1.00 91.06 90 GLU A O 1
ATOM 689 N N . LEU A 1 91 ? 4.855 4.439 -14.879 1.00 93.50 91 LEU A N 1
ATOM 690 C CA . LEU A 1 91 ? 4.495 5.296 -13.749 1.00 93.50 91 LEU A CA 1
ATOM 691 C C . LEU A 1 91 ? 3.550 4.590 -12.765 1.00 93.50 91 LEU A C 1
ATOM 693 O O . LEU A 1 91 ? 3.740 4.680 -11.547 1.00 93.50 91 LEU A O 1
ATOM 697 N N . VAL A 1 92 ? 2.574 3.818 -13.258 1.00 91.62 92 VAL A N 1
ATOM 698 C CA . VAL A 1 92 ? 1.692 3.002 -12.405 1.00 91.62 92 VAL A CA 1
ATOM 699 C C . VAL A 1 92 ? 2.501 1.967 -11.624 1.00 91.62 92 VAL A C 1
ATOM 701 O O . VAL A 1 92 ? 2.348 1.845 -10.406 1.00 91.62 92 VAL A O 1
ATOM 704 N N . ALA A 1 93 ? 3.386 1.230 -12.291 1.00 93.19 93 ALA A N 1
ATOM 705 C CA . ALA A 1 93 ? 4.190 0.206 -11.638 1.00 93.19 93 ALA A CA 1
ATOM 706 C C . ALA A 1 93 ? 5.136 0.796 -10.581 1.00 93.19 93 ALA A C 1
ATOM 708 O O . ALA A 1 93 ? 5.222 0.238 -9.484 1.00 93.19 93 ALA A O 1
ATOM 709 N N . GLN A 1 94 ? 5.787 1.929 -10.867 1.00 95.69 94 GLN A N 1
ATOM 710 C CA . GLN A 1 94 ? 6.601 2.656 -9.890 1.00 95.69 94 GLN A CA 1
ATOM 711 C C . GLN A 1 94 ? 5.761 3.118 -8.694 1.00 95.69 94 GLN A C 1
ATOM 713 O O . GLN A 1 94 ? 6.167 2.910 -7.554 1.00 95.69 94 GLN A O 1
ATOM 718 N N . THR A 1 95 ? 4.554 3.644 -8.926 1.00 96.44 95 THR A N 1
ATOM 719 C CA . THR A 1 95 ? 3.633 4.051 -7.848 1.00 96.44 95 THR A CA 1
ATOM 720 C C . THR A 1 95 ? 3.343 2.888 -6.902 1.00 96.44 95 THR A C 1
ATOM 722 O O . THR A 1 95 ? 3.489 3.016 -5.689 1.00 96.44 95 THR A O 1
ATOM 725 N N . ILE A 1 96 ? 3.004 1.721 -7.457 1.00 96.25 96 ILE A N 1
ATOM 726 C CA . ILE A 1 96 ? 2.684 0.522 -6.672 1.00 96.25 96 ILE A CA 1
ATOM 727 C C . ILE A 1 96 ? 3.908 0.010 -5.913 1.00 96.25 96 ILE A C 1
ATOM 729 O O . ILE A 1 96 ? 3.777 -0.423 -4.768 1.00 96.25 96 ILE A O 1
ATOM 733 N N . ILE A 1 97 ? 5.090 0.038 -6.536 1.00 97.12 97 ILE A N 1
ATOM 734 C CA . IL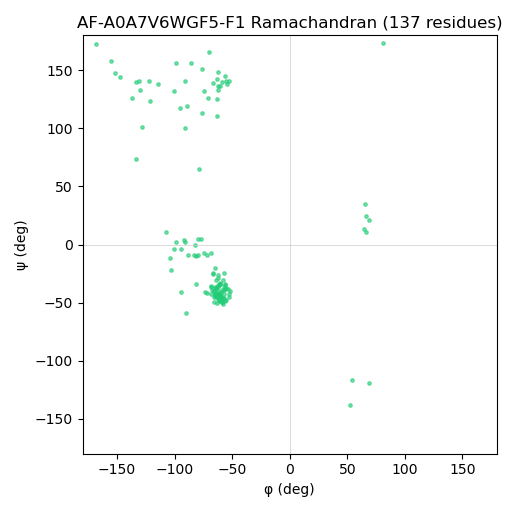E A 1 97 ? 6.346 -0.360 -5.888 1.00 97.12 97 ILE A CA 1
ATOM 735 C C . ILE A 1 97 ? 6.651 0.574 -4.713 1.00 97.12 97 ILE A C 1
ATOM 737 O O . ILE A 1 97 ? 6.875 0.082 -3.607 1.00 97.12 97 ILE A O 1
ATOM 741 N N . GLY A 1 98 ? 6.606 1.891 -4.931 1.00 97.69 98 GLY A N 1
ATOM 742 C CA . GLY A 1 98 ? 6.827 2.898 -3.895 1.00 97.69 98 GLY A CA 1
ATOM 743 C C . GLY A 1 98 ? 5.853 2.738 -2.730 1.00 97.69 98 GLY A C 1
ATOM 744 O O . GLY A 1 98 ? 6.268 2.659 -1.580 1.00 97.69 98 GLY A O 1
ATOM 745 N N . ASP A 1 99 ? 4.566 2.553 -3.012 1.00 98.06 99 ASP A N 1
ATOM 746 C CA . ASP A 1 99 ? 3.560 2.334 -1.970 1.00 98.06 99 ASP A CA 1
ATOM 747 C C . ASP A 1 99 ? 3.791 1.034 -1.183 1.00 98.06 99 ASP A C 1
ATOM 749 O O . ASP A 1 99 ? 3.587 0.983 0.032 1.00 98.06 99 ASP A O 1
ATOM 753 N N . CYS A 1 100 ? 4.235 -0.033 -1.858 1.00 98.25 100 CYS A N 1
ATOM 754 C CA . CYS A 1 100 ? 4.616 -1.278 -1.195 1.00 98.25 100 CYS A CA 1
ATOM 755 C C . CYS A 1 100 ? 5.834 -1.080 -0.280 1.00 98.25 100 CYS A C 1
ATOM 757 O O . CYS A 1 100 ? 5.877 -1.687 0.788 1.00 98.25 100 CYS A O 1
ATOM 759 N N . LEU A 1 101 ? 6.811 -0.248 -0.661 1.00 98.25 101 LEU A N 1
ATOM 760 C CA . LEU A 1 101 ? 7.952 0.096 0.196 1.00 98.25 101 LEU A CA 1
ATOM 761 C C . LEU A 1 101 ? 7.495 0.825 1.462 1.00 98.25 101 LEU A C 1
ATOM 763 O O . LEU A 1 101 ? 7.913 0.451 2.559 1.00 98.25 101 LEU A O 1
ATOM 767 N N . GLU A 1 102 ? 6.578 1.785 1.335 1.00 98.38 102 GLU A N 1
ATOM 768 C CA . GLU A 1 102 ? 6.014 2.490 2.490 1.00 98.38 102 GLU A CA 1
ATOM 769 C C . GLU A 1 102 ? 5.269 1.538 3.427 1.00 98.38 102 GLU A C 1
ATOM 771 O O . GLU A 1 102 ? 5.472 1.570 4.641 1.00 98.38 102 GLU A O 1
ATOM 776 N N . ALA A 1 103 ? 4.452 0.649 2.861 1.00 98.31 103 ALA A N 1
ATOM 777 C CA . ALA A 1 103 ? 3.717 -0.361 3.610 1.00 98.31 103 ALA A CA 1
ATOM 778 C C . ALA A 1 103 ? 4.645 -1.368 4.308 1.00 98.31 103 ALA A C 1
ATOM 780 O O . ALA A 1 103 ? 4.377 -1.772 5.438 1.00 98.31 103 ALA A O 1
ATOM 781 N N . ILE A 1 104 ? 5.756 -1.754 3.670 1.00 98.44 104 ILE A N 1
ATOM 782 C CA . ILE A 1 104 ? 6.783 -2.606 4.285 1.00 98.44 104 ILE A CA 1
ATOM 783 C C . ILE A 1 104 ? 7.455 -1.876 5.450 1.00 98.44 104 ILE A C 1
ATOM 785 O O . ILE A 1 104 ? 7.633 -2.482 6.502 1.00 98.44 104 ILE A O 1
ATOM 789 N N . CYS A 1 105 ? 7.804 -0.594 5.295 1.00 98.06 105 CYS A N 1
ATOM 790 C CA . CYS A 1 105 ? 8.366 0.194 6.394 1.00 98.06 105 CYS A CA 1
ATOM 791 C C . CYS A 1 105 ? 7.402 0.229 7.585 1.00 98.06 105 CYS A C 1
ATOM 793 O O . CYS A 1 105 ? 7.813 -0.061 8.707 1.00 98.06 105 CYS A O 1
ATOM 795 N N . LEU A 1 106 ? 6.114 0.477 7.324 1.00 97.44 106 LEU A N 1
ATOM 796 C CA . LEU A 1 106 ? 5.075 0.467 8.349 1.00 97.44 106 LEU A CA 1
ATOM 797 C C . LEU A 1 106 ? 4.951 -0.900 9.042 1.00 97.44 106 LEU A C 1
ATOM 799 O O . LEU A 1 106 ? 4.884 -0.961 10.268 1.00 97.44 106 LEU A O 1
ATOM 803 N N . ALA A 1 107 ? 4.956 -1.993 8.274 1.00 96.81 107 ALA A N 1
ATOM 804 C CA . ALA A 1 107 ? 4.903 -3.357 8.805 1.00 96.81 107 ALA A CA 1
ATOM 805 C C . ALA A 1 107 ? 6.121 -3.705 9.680 1.00 96.81 107 ALA A C 1
ATOM 807 O O . ALA A 1 107 ? 6.017 -4.523 10.588 1.00 96.81 107 ALA A O 1
ATOM 808 N N . GLU A 1 108 ? 7.269 -3.083 9.414 1.00 96.19 108 GLU A N 1
ATOM 809 C CA . GLU A 1 108 ? 8.512 -3.251 10.172 1.00 96.19 108 GLU A CA 1
ATOM 810 C C . GLU A 1 108 ? 8.657 -2.249 11.332 1.00 96.19 108 GLU A C 1
ATOM 812 O O . GLU A 1 108 ? 9.683 -2.255 12.008 1.00 96.19 108 GLU A O 1
ATOM 817 N N . GLY A 1 109 ? 7.668 -1.378 11.565 1.00 95.81 109 GLY A N 1
ATOM 818 C CA . GLY A 1 109 ? 7.737 -0.343 12.603 1.00 95.81 109 GLY A CA 1
ATOM 819 C C . GLY A 1 109 ? 8.752 0.768 12.308 1.00 95.81 109 GLY A C 1
ATOM 820 O O . GLY A 1 109 ? 9.209 1.444 13.226 1.00 95.81 109 GLY A O 1
ATOM 821 N N . ARG A 1 110 ? 9.133 0.955 11.039 1.00 96.38 110 ARG A N 1
ATOM 822 C CA . ARG A 1 110 ? 10.068 1.994 10.585 1.00 96.38 110 ARG A CA 1
ATOM 823 C C . ARG A 1 110 ? 9.315 3.201 10.009 1.00 96.38 110 ARG A C 1
ATOM 825 O O . ARG A 1 110 ? 8.200 3.035 9.507 1.00 96.38 110 ARG A O 1
ATOM 832 N N . PRO A 1 111 ? 9.929 4.401 9.996 1.00 96.94 111 PRO A N 1
ATOM 833 C CA . PRO A 1 111 ? 9.400 5.537 9.248 1.00 96.94 111 PRO A CA 1
ATOM 834 C C . PRO A 1 111 ? 9.144 5.170 7.783 1.00 96.94 111 PRO A C 1
ATOM 836 O O . PRO A 1 111 ? 9.931 4.440 7.172 1.00 96.94 111 PRO A O 1
ATOM 839 N N . ARG A 1 112 ? 8.036 5.667 7.224 1.00 96.12 112 ARG A N 1
ATOM 840 C CA . ARG A 1 112 ? 7.668 5.420 5.825 1.00 96.12 112 ARG A CA 1
ATOM 841 C C . ARG A 1 112 ? 8.748 5.971 4.898 1.00 96.12 112 ARG A C 1
ATOM 843 O O . ARG A 1 112 ? 9.245 7.073 5.101 1.00 96.12 112 ARG A O 1
ATOM 850 N N . SER A 1 113 ? 9.100 5.190 3.884 1.00 97.38 113 SER A N 1
ATOM 851 C CA . SER A 1 113 ? 10.085 5.567 2.877 1.00 97.38 113 SER A CA 1
ATOM 852 C C . SER A 1 113 ? 9.786 4.857 1.563 1.00 97.38 113 SER A C 1
ATOM 854 O O . SER A 1 113 ? 9.302 3.722 1.557 1.00 97.38 113 SER A O 1
ATOM 856 N N . ARG A 1 114 ? 10.105 5.536 0.459 1.00 97.62 114 ARG A N 1
ATOM 857 C CA . ARG A 1 114 ? 10.003 5.032 -0.918 1.00 97.62 114 ARG A CA 1
ATOM 858 C C . ARG A 1 114 ? 11.379 4.733 -1.520 1.00 97.62 114 ARG A C 1
ATOM 860 O O . ARG A 1 114 ? 11.482 4.474 -2.717 1.00 97.62 114 ARG A O 1
ATOM 867 N N . LEU A 1 115 ? 12.423 4.746 -0.686 1.00 97.00 115 LEU A N 1
ATOM 868 C CA . LEU A 1 115 ? 13.791 4.433 -1.080 1.00 97.00 115 LEU A CA 1
ATOM 869 C C . LEU A 1 115 ? 13.973 2.929 -1.295 1.00 97.00 115 LEU A C 1
ATOM 871 O O . LEU A 1 115 ? 13.611 2.100 -0.452 1.00 97.00 115 LEU A O 1
ATOM 875 N N . PHE A 1 116 ? 14.593 2.580 -2.415 1.00 93.62 116 PHE A N 1
ATOM 876 C CA . PHE A 1 116 ? 15.062 1.240 -2.720 1.00 93.62 116 PHE A CA 1
ATOM 877 C C . PHE A 1 116 ? 16.533 1.291 -3.140 1.00 93.62 116 PHE A C 1
ATOM 879 O O . PHE A 1 116 ? 16.866 1.634 -4.271 1.00 93.62 116 PHE A O 1
ATOM 886 N N . GLY A 1 117 ? 17.426 0.94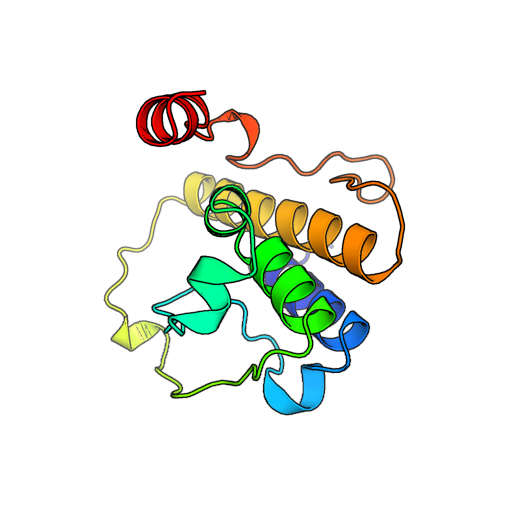2 -2.209 1.00 91.38 117 GLY A N 1
ATOM 887 C CA . GLY A 1 117 ? 18.852 1.213 -2.380 1.00 91.38 117 GLY A CA 1
ATOM 888 C C . GLY A 1 117 ? 19.096 2.718 -2.301 1.00 91.38 117 GLY A C 1
ATOM 889 O O . GLY A 1 117 ? 18.783 3.326 -1.282 1.00 91.38 117 GLY A O 1
ATOM 890 N N . GLU A 1 118 ? 19.613 3.297 -3.380 1.00 92.38 118 GLU A N 1
ATOM 891 C CA . GLU A 1 118 ? 19.888 4.737 -3.505 1.00 92.38 118 GLU A CA 1
ATOM 892 C C . GLU A 1 118 ? 18.808 5.484 -4.308 1.00 92.38 118 GLU A C 1
ATOM 894 O O . GLU A 1 118 ? 18.858 6.703 -4.431 1.00 92.38 118 GLU A O 1
ATOM 899 N N . GLU A 1 119 ? 17.825 4.766 -4.860 1.00 94.12 119 GLU A N 1
ATOM 900 C CA . GLU A 1 119 ? 16.798 5.327 -5.738 1.00 94.12 119 GLU A CA 1
ATOM 901 C C . GLU A 1 119 ? 15.487 5.557 -4.976 1.00 94.12 119 GLU A C 1
ATOM 903 O O . GLU A 1 119 ? 14.988 4.660 -4.290 1.00 94.12 119 GLU A O 1
ATOM 908 N N . GLU A 1 120 ? 14.896 6.743 -5.123 1.00 96.62 120 GLU A N 1
ATOM 909 C CA . GLU A 1 120 ? 13.542 7.024 -4.645 1.00 96.62 120 GLU A CA 1
ATOM 910 C C . GLU A 1 120 ? 12.510 6.692 -5.727 1.00 96.62 120 GLU A C 1
ATOM 912 O O . GLU A 1 120 ? 12.509 7.267 -6.814 1.00 96.62 120 GLU A O 1
ATOM 917 N N . ILE A 1 121 ? 11.607 5.754 -5.434 1.00 96.69 121 ILE A N 1
ATOM 918 C CA . ILE A 1 121 ? 10.635 5.263 -6.415 1.00 96.69 121 ILE A CA 1
ATOM 919 C C . ILE A 1 121 ? 9.354 6.095 -6.335 1.00 96.69 121 ILE A C 1
ATOM 921 O O . ILE A 1 121 ? 8.516 5.860 -5.463 1.00 96.69 121 ILE A O 1
ATOM 925 N N . LEU A 1 122 ? 9.188 7.053 -7.254 1.00 95.88 122 LEU A N 1
ATOM 926 C CA . LEU A 1 122 ? 8.094 8.029 -7.214 1.00 95.88 122 LEU A CA 1
ATOM 927 C C . LEU A 1 122 ? 6.822 7.596 -7.964 1.00 95.88 122 LEU A C 1
ATOM 929 O O . LEU A 1 122 ? 5.752 7.505 -7.348 1.00 95.88 122 LEU A O 1
ATOM 933 N N . GLY A 1 123 ? 6.907 7.312 -9.266 1.00 94.94 123 GLY A N 1
ATOM 934 C CA . GLY A 1 123 ? 5.713 7.181 -10.110 1.00 94.94 123 GLY A CA 1
ATOM 935 C C . GLY A 1 123 ? 4.792 8.406 -9.990 1.00 94.94 123 GLY A C 1
ATOM 936 O O . GLY A 1 123 ? 5.267 9.529 -9.866 1.00 94.94 123 GLY A O 1
ATOM 937 N N . TYR A 1 124 ? 3.478 8.184 -9.925 1.00 96.19 124 TYR A N 1
ATOM 938 C CA . TYR A 1 124 ? 2.438 9.212 -9.770 1.00 96.19 124 TYR A CA 1
ATOM 939 C C . TYR A 1 124 ? 2.277 9.765 -8.347 1.00 96.19 124 TYR A C 1
ATOM 941 O O . TYR A 1 124 ? 1.353 10.528 -8.077 1.00 96.19 124 TYR A O 1
ATOM 949 N N . HIS A 1 125 ? 3.119 9.378 -7.389 1.00 96.31 125 HIS A N 1
ATOM 950 C CA . HIS A 1 125 ? 2.963 9.838 -6.006 1.00 96.31 125 HIS A CA 1
ATOM 951 C C . HIS A 1 125 ? 2.972 11.365 -5.831 1.00 96.31 125 HIS A C 1
ATOM 953 O O . HIS A 1 125 ? 2.112 11.844 -5.091 1.00 96.31 125 HIS A O 1
ATOM 959 N N . PRO A 1 126 ? 3.854 12.136 -6.505 1.00 96.62 126 PRO A N 1
ATOM 960 C CA . PRO A 1 126 ? 3.828 13.598 -6.413 1.00 96.62 126 PRO A CA 1
ATOM 961 C C . PRO A 1 126 ? 2.557 14.228 -7.002 1.00 96.62 126 PRO A C 1
ATOM 963 O O . PRO A 1 126 ? 2.224 15.357 -6.666 1.00 96.62 126 PRO A O 1
ATOM 966 N N . GLU A 1 127 ? 1.840 13.506 -7.866 1.00 96.12 127 GLU A N 1
ATOM 967 C CA . GLU A 1 127 ? 0.628 13.974 -8.555 1.00 96.12 127 GLU A CA 1
ATOM 968 C C . GLU A 1 127 ? -0.663 13.629 -7.790 1.00 96.12 127 GLU A C 1
ATOM 970 O O . GLU A 1 127 ? -1.772 13.882 -8.267 1.00 96.12 127 GLU A O 1
ATOM 975 N N . ARG A 1 128 ? -0.551 13.035 -6.596 1.00 94.50 128 ARG A N 1
ATOM 976 C CA . ARG A 1 128 ? -1.714 12.736 -5.757 1.00 94.50 128 ARG A CA 1
ATOM 977 C C . ARG A 1 128 ? -2.412 14.023 -5.336 1.00 94.50 128 ARG A C 1
ATOM 979 O O . ARG A 1 128 ? -1.816 14.891 -4.706 1.00 94.50 128 ARG A O 1
ATOM 986 N N . ARG A 1 129 ? -3.709 14.092 -5.630 1.00 95.06 129 ARG A N 1
ATOM 987 C CA . ARG A 1 129 ? -4.591 15.209 -5.275 1.00 95.06 129 ARG A CA 1
ATOM 988 C C . ARG A 1 129 ? -5.032 15.141 -3.815 1.00 95.06 129 ARG A C 1
ATOM 990 O O . ARG A 1 129 ? -6.199 14.895 -3.516 1.00 95.06 129 ARG A O 1
ATOM 997 N N . TRP A 1 130 ? -4.062 15.289 -2.914 1.00 95.31 130 TRP A N 1
ATOM 998 C CA . TRP A 1 130 ? -4.298 15.364 -1.472 1.00 95.31 130 TRP A CA 1
ATOM 999 C C . TRP A 1 130 ? -5.184 16.547 -1.105 1.00 95.31 130 TRP A C 1
ATOM 1001 O O . TRP A 1 130 ? -6.048 16.395 -0.254 1.00 95.31 130 TRP A O 1
ATOM 1011 N N . ASP A 1 131 ? -5.050 17.651 -1.836 1.00 95.50 131 ASP A N 1
ATOM 1012 C CA . ASP A 1 131 ? -5.879 18.847 -1.719 1.00 95.50 131 ASP A CA 1
ATOM 1013 C C . ASP A 1 131 ? -7.381 18.538 -1.822 1.00 95.50 131 ASP A C 1
ATOM 1015 O O . ASP A 1 131 ? -8.163 19.011 -1.005 1.00 95.50 131 AS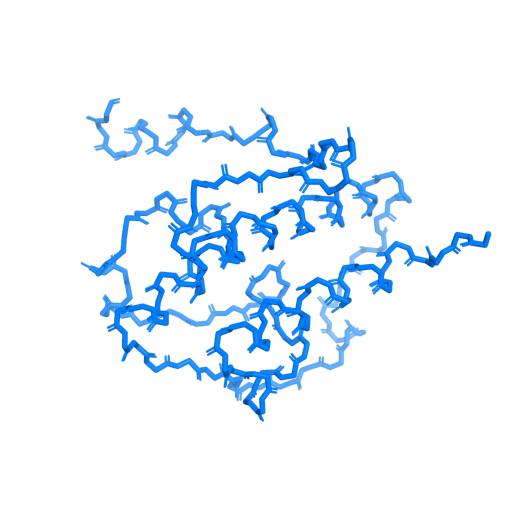P A O 1
ATOM 1019 N N . LEU A 1 132 ? -7.791 17.674 -2.760 1.00 95.69 132 LEU A N 1
ATOM 1020 C CA . LEU A 1 132 ? -9.200 17.283 -2.904 1.00 95.69 132 LEU A CA 1
ATOM 1021 C C . LEU A 1 132 ? -9.696 16.440 -1.723 1.00 95.69 132 LEU A C 1
ATOM 1023 O O . LEU A 1 132 ? -10.863 16.517 -1.338 1.00 95.69 132 LEU A O 1
ATOM 1027 N N . LEU A 1 133 ? -8.826 15.592 -1.170 1.00 94.00 133 LEU A N 1
ATOM 1028 C CA . LEU A 1 133 ? -9.170 14.778 -0.010 1.00 94.00 133 LEU A CA 1
ATOM 1029 C C . LEU A 1 133 ? -9.232 15.635 1.259 1.00 94.00 133 LEU A C 1
ATOM 1031 O O . LEU A 1 133 ? -10.133 15.448 2.069 1.00 94.00 133 LEU A O 1
ATOM 1035 N N . GLU A 1 134 ? -8.303 16.570 1.424 1.00 94.69 134 GLU A N 1
ATOM 1036 C CA . GLU A 1 134 ? -8.271 17.525 2.533 1.00 94.69 134 GLU A CA 1
ATOM 1037 C C . GLU A 1 134 ? -9.506 18.429 2.519 1.00 94.69 134 GLU A C 1
ATOM 1039 O O . GLU A 1 134 ? -10.182 18.527 3.544 1.00 94.69 134 GLU A O 1
ATOM 1044 N N . GLU A 1 135 ? -9.884 18.961 1.349 1.00 95.75 135 GLU A N 1
ATOM 1045 C CA . GLU A 1 135 ? -11.121 19.729 1.160 1.00 95.75 135 GLU A CA 1
ATOM 1046 C C . GLU A 1 135 ? -12.352 18.925 1.608 1.00 95.75 135 GLU A C 1
ATOM 1048 O O . GLU A 1 135 ? -13.172 19.414 2.386 1.00 95.75 135 GLU A O 1
ATOM 1053 N N . TYR A 1 136 ? -12.457 17.659 1.187 1.00 94.25 136 TYR A N 1
ATOM 1054 C CA . TYR A 1 136 ? -13.552 16.774 1.597 1.00 94.25 136 TYR A CA 1
ATOM 1055 C C . TYR A 1 136 ? -13.572 16.505 3.110 1.00 94.25 136 TYR A C 1
ATOM 1057 O O . TYR A 1 136 ? -14.640 16.392 3.713 1.00 94.25 136 TYR A O 1
ATOM 1065 N N . LEU A 1 137 ? -12.398 16.387 3.732 1.00 93.31 137 LEU A N 1
ATOM 1066 C CA . LEU A 1 137 ? -12.258 16.155 5.169 1.00 93.31 137 LEU A CA 1
ATOM 1067 C C . LEU A 1 137 ? -12.420 17.434 6.006 1.00 93.31 137 LEU A C 1
ATOM 1069 O O . LEU A 1 137 ? -12.481 17.332 7.232 1.00 93.31 137 LEU A O 1
ATOM 1073 N N . GLY A 1 138 ? -12.487 18.610 5.372 1.00 92.88 138 GLY A N 1
ATOM 1074 C CA . GLY A 1 138 ? -12.519 19.906 6.047 1.00 92.88 138 GLY A CA 1
ATOM 1075 C C . GLY A 1 138 ? -11.225 20.224 6.802 1.00 92.88 138 GLY A C 1
ATOM 1076 O O . GLY A 1 138 ? -11.294 20.795 7.893 1.00 92.88 138 GLY A O 1
ATOM 1077 N N . LYS A 1 139 ? -10.077 19.789 6.269 1.00 84.75 139 LYS A N 1
ATOM 1078 C CA . LYS A 1 139 ? -8.738 20.057 6.816 1.00 84.75 139 LYS A CA 1
ATOM 1079 C C . LYS A 1 139 ? -8.067 21.244 6.139 1.00 84.75 139 LYS A C 1
ATOM 1081 O O . LYS A 1 139 ? -8.386 21.506 4.961 1.00 84.75 139 LYS A O 1
#